Protein AF-A0A8B5WNU3-F1 (afdb_monomer_lite)

Sequence (80 aa):
MPVVERQDFGIDPTAVRETDHYQLEYIGGFVDKWDQLISWEDRAKGEGDFFLRVLREHGVERVLDVAAGTGFHSVRLIEE

Radius of gyration: 16.42 Å; chains: 1; bounding box: 36×31×42 Å

Structure (mmCIF, N/CA/C/O backbone):
data_AF-A0A8B5WNU3-F1
#
_entry.id   AF-A0A8B5WNU3-F1
#
loop_
_atom_site.group_PDB
_atom_site.id
_atom_site.type_symbol
_atom_site.label_atom_id
_atom_site.label_alt_id
_atom_site.label_comp_id
_atom_site.label_asym_id
_atom_site.label_entity_id
_atom_site.label_seq_id
_atom_site.pdbx_PDB_ins_code
_atom_site.Cartn_x
_atom_site.Cartn_y
_atom_site.Cartn_z
_atom_site.occupancy
_atom_site.B_iso_or_equiv
_atom_site.auth_seq_id
_atom_site.auth_comp_id
_atom_site.auth_asym_id
_atom_site.auth_atom_id
_atom_site.pdbx_PDB_model_num
ATOM 1 N N . MET A 1 1 ? 16.419 -6.405 -5.450 1.00 47.16 1 MET A N 1
ATOM 2 C CA . MET A 1 1 ? 15.822 -6.976 -6.678 1.00 47.16 1 MET A CA 1
ATOM 3 C C . MET A 1 1 ? 16.601 -6.444 -7.871 1.00 47.16 1 MET A C 1
ATOM 5 O O . MET A 1 1 ? 17.129 -5.341 -7.748 1.00 47.16 1 MET A O 1
ATOM 9 N N . PRO A 1 2 ? 16.763 -7.206 -8.965 1.00 51.19 2 PRO A N 1
ATOM 10 C CA . PRO A 1 2 ? 17.402 -6.683 -10.170 1.00 51.19 2 PRO A CA 1
ATOM 11 C C . PRO A 1 2 ? 16.597 -5.488 -10.699 1.00 51.19 2 PRO A C 1
ATOM 13 O O . PRO A 1 2 ? 15.372 -5.545 -10.767 1.00 51.19 2 PRO A O 1
ATOM 16 N N . VAL A 1 3 ? 17.283 -4.390 -11.012 1.00 54.91 3 VAL A N 1
ATOM 17 C CA . VAL A 1 3 ? 16.659 -3.154 -11.499 1.00 54.91 3 VAL A CA 1
ATOM 18 C C . VAL A 1 3 ? 16.423 -3.299 -12.997 1.00 54.91 3 VAL A C 1
ATOM 20 O O . VAL A 1 3 ? 17.375 -3.433 -13.763 1.00 54.91 3 VAL A O 1
ATOM 23 N N . VAL A 1 4 ? 15.159 -3.289 -13.410 1.00 63.75 4 VAL A N 1
ATOM 24 C CA . VAL A 1 4 ? 14.768 -3.338 -14.823 1.00 63.75 4 VAL A CA 1
ATOM 25 C C . VAL A 1 4 ? 14.435 -1.922 -15.282 1.00 63.75 4 VAL A C 1
ATOM 27 O O . VAL A 1 4 ? 13.517 -1.295 -14.760 1.00 63.75 4 VAL A O 1
ATOM 30 N N . GLU A 1 5 ? 15.212 -1.392 -16.230 1.00 62.66 5 GLU A N 1
ATOM 31 C CA . GLU A 1 5 ? 15.044 -0.016 -16.733 1.00 62.66 5 GLU A CA 1
ATOM 32 C C . GLU A 1 5 ? 13.958 0.112 -17.807 1.00 62.66 5 GLU A C 1
ATOM 34 O O . GLU A 1 5 ? 13.440 1.204 -18.044 1.00 62.66 5 GLU A O 1
ATOM 39 N N . ARG A 1 6 ? 13.613 -0.992 -18.477 1.00 64.12 6 ARG A N 1
ATOM 40 C CA . ARG A 1 6 ? 12.641 -1.010 -19.568 1.00 64.12 6 ARG A CA 1
ATOM 41 C C . ARG A 1 6 ? 11.879 -2.327 -19.583 1.00 64.12 6 ARG A C 1
ATOM 43 O O . ARG A 1 6 ? 12.477 -3.395 -19.541 1.00 64.12 6 ARG A O 1
ATOM 50 N N . GLN A 1 7 ? 10.563 -2.212 -19.687 1.00 63.28 7 GLN A N 1
ATOM 51 C CA . GLN A 1 7 ? 9.645 -3.334 -19.822 1.00 63.28 7 GLN A CA 1
ATOM 52 C C . GLN A 1 7 ? 9.848 -4.018 -21.188 1.00 63.28 7 GLN A C 1
ATOM 54 O O . GLN A 1 7 ? 9.841 -3.338 -22.219 1.00 63.28 7 GLN A O 1
ATOM 59 N N . ASP A 1 8 ? 10.039 -5.339 -21.200 1.00 68.81 8 ASP A N 1
ATOM 60 C CA . ASP A 1 8 ? 10.159 -6.149 -22.419 1.00 68.81 8 ASP A CA 1
ATOM 61 C C . ASP A 1 8 ? 9.418 -7.480 -22.240 1.00 68.81 8 ASP A C 1
ATOM 63 O O . ASP A 1 8 ? 9.838 -8.349 -21.476 1.00 68.81 8 ASP A O 1
ATOM 67 N N . PHE A 1 9 ? 8.287 -7.611 -22.933 1.00 70.19 9 PHE A N 1
ATOM 68 C CA . PHE A 1 9 ? 7.385 -8.766 -22.866 1.00 70.19 9 PHE A CA 1
ATOM 69 C C . PHE A 1 9 ? 7.314 -9.540 -24.182 1.00 70.19 9 PHE A C 1
ATOM 71 O O . PHE A 1 9 ? 6.438 -10.385 -24.371 1.00 70.19 9 PHE A O 1
ATOM 78 N N . GLY A 1 10 ? 8.231 -9.249 -25.110 1.00 71.56 10 GLY A N 1
ATOM 79 C CA . GLY A 1 10 ? 8.212 -9.838 -26.440 1.00 71.56 10 GLY A CA 1
ATOM 80 C C . GLY A 1 10 ? 6.950 -9.493 -27.244 1.00 71.56 10 GLY A C 1
ATOM 81 O O . GLY A 1 10 ? 6.290 -8.477 -27.032 1.00 71.56 10 GLY A O 1
ATOM 82 N N . ILE A 1 11 ? 6.649 -10.343 -28.227 1.00 73.38 11 ILE A N 1
ATOM 83 C CA . ILE A 1 11 ? 5.595 -10.149 -29.245 1.00 73.38 11 ILE A CA 1
ATOM 84 C C . ILE A 1 11 ? 4.197 -10.622 -28.811 1.00 73.38 11 ILE A C 1
ATOM 86 O O . ILE A 1 11 ? 3.214 -10.185 -29.404 1.00 73.38 11 ILE A O 1
ATOM 90 N N . ASP A 1 12 ? 4.099 -11.476 -27.789 1.00 75.38 12 ASP A N 1
ATOM 91 C CA . ASP A 1 12 ? 2.834 -11.878 -27.157 1.00 75.38 12 ASP A CA 1
ATOM 92 C C . ASP A 1 12 ? 2.963 -11.749 -25.628 1.00 75.38 12 ASP A C 1
ATOM 94 O O . ASP A 1 12 ? 3.354 -12.704 -24.949 1.00 75.38 12 ASP A O 1
ATOM 98 N N . PRO A 1 13 ? 2.631 -10.571 -25.071 1.00 65.75 13 PRO A N 1
ATOM 99 C CA . PRO A 1 13 ? 2.807 -10.274 -23.650 1.00 65.75 13 PRO A CA 1
ATOM 100 C C . PRO A 1 13 ? 1.981 -11.182 -22.735 1.00 65.75 13 PRO A C 1
ATOM 102 O O . PRO A 1 13 ? 2.320 -11.380 -21.575 1.00 65.75 13 PRO A O 1
ATOM 105 N N . THR A 1 14 ? 0.881 -11.741 -23.246 1.00 67.75 14 THR A N 1
ATOM 106 C CA . THR A 1 14 ? -0.056 -12.554 -22.456 1.00 67.75 14 THR A CA 1
ATOM 107 C C . THR A 1 14 ? 0.365 -14.020 -22.332 1.00 67.75 14 THR A C 1
ATOM 109 O O . THR A 1 14 ? -0.169 -14.755 -21.488 1.00 67.75 14 THR A O 1
ATOM 112 N N . ALA A 1 15 ? 1.325 -14.441 -23.161 1.00 69.81 15 ALA A N 1
ATOM 113 C CA . ALA A 1 15 ? 1.935 -15.763 -23.125 1.00 69.81 15 ALA A CA 1
ATOM 114 C C . ALA A 1 15 ? 3.042 -15.876 -22.063 1.00 69.81 15 ALA A C 1
ATOM 116 O O . ALA A 1 15 ? 3.373 -16.989 -21.648 1.00 69.81 15 ALA A O 1
ATOM 117 N N . VAL A 1 16 ? 3.587 -14.752 -21.583 1.00 62.84 16 VAL A N 1
ATOM 118 C CA . VAL A 1 16 ? 4.623 -14.741 -20.545 1.00 62.84 16 VAL A CA 1
ATOM 119 C C . VAL A 1 16 ? 3.961 -14.863 -19.171 1.00 62.84 16 VAL A C 1
ATOM 121 O O . VAL A 1 16 ? 3.467 -13.897 -18.601 1.00 62.84 16 VAL A O 1
ATOM 124 N N . ARG A 1 17 ? 3.875 -16.097 -18.665 1.00 60.66 17 ARG A N 1
ATOM 125 C CA . ARG A 1 17 ? 3.124 -16.450 -17.444 1.00 60.66 17 ARG A CA 1
ATOM 126 C C . ARG A 1 17 ? 3.989 -17.009 -16.318 1.00 60.66 17 ARG A C 1
ATOM 128 O O . ARG A 1 17 ? 3.483 -17.734 -15.461 1.00 60.66 17 ARG A O 1
ATOM 135 N N . GLU A 1 18 ? 5.286 -16.721 -16.322 1.00 71.31 18 GLU A N 1
ATOM 136 C CA . GLU A 1 18 ? 6.119 -17.072 -15.172 1.00 71.31 18 GLU A CA 1
ATOM 137 C C . GLU A 1 18 ? 5.665 -16.261 -13.954 1.00 71.31 18 GLU A C 1
ATOM 139 O O . GLU A 1 18 ? 5.387 -15.067 -14.060 1.00 71.31 18 GLU A O 1
ATOM 144 N N . THR A 1 19 ? 5.553 -16.914 -12.797 1.00 63.91 19 THR A N 1
ATOM 145 C CA . THR A 1 19 ? 4.996 -16.322 -11.567 1.00 63.91 19 THR A CA 1
ATOM 146 C C . THR A 1 19 ? 5.736 -15.080 -11.104 1.00 63.91 19 THR A C 1
ATOM 148 O O . THR A 1 19 ? 5.169 -14.270 -10.383 1.00 63.91 19 THR A O 1
ATOM 151 N N . ASP A 1 20 ? 6.978 -14.918 -11.544 1.00 66.25 20 ASP A N 1
ATOM 152 C CA . ASP A 1 20 ? 7.881 -13.865 -11.103 1.00 66.25 20 ASP A CA 1
ATOM 153 C C . ASP A 1 20 ? 7.902 -12.702 -12.118 1.00 66.25 20 ASP A C 1
ATOM 155 O O . ASP A 1 20 ? 8.508 -11.660 -11.877 1.00 66.25 20 ASP A O 1
ATOM 159 N N . HIS A 1 21 ? 7.199 -12.847 -13.251 1.00 68.75 21 HIS A N 1
ATOM 160 C CA . HIS A 1 21 ? 7.199 -11.896 -14.362 1.00 68.75 21 HIS A CA 1
ATOM 161 C C . HIS A 1 21 ? 6.605 -10.529 -13.995 1.00 68.75 21 HIS A C 1
ATOM 163 O O . HIS A 1 21 ? 7.097 -9.504 -14.467 1.00 68.75 21 HIS A O 1
ATOM 169 N N . TYR A 1 22 ? 5.632 -10.490 -13.076 1.00 66.31 22 TYR A N 1
ATOM 170 C CA . TYR A 1 22 ? 5.046 -9.238 -12.573 1.00 66.31 22 TYR A CA 1
ATOM 171 C C . TYR A 1 22 ? 6.093 -8.315 -11.925 1.00 66.31 22 TYR A C 1
ATOM 173 O O . TYR A 1 22 ? 5.923 -7.100 -11.867 1.00 66.31 22 TYR A O 1
ATOM 181 N N . GLN A 1 23 ? 7.213 -8.866 -11.447 1.00 66.50 23 GLN A N 1
ATOM 182 C CA . GLN A 1 23 ? 8.297 -8.068 -10.875 1.00 66.50 23 GLN A CA 1
ATOM 183 C C . GLN A 1 23 ? 9.024 -7.242 -11.942 1.00 66.50 23 GLN A C 1
ATOM 185 O O . GLN A 1 23 ? 9.620 -6.220 -11.619 1.00 66.50 23 GLN A O 1
ATOM 190 N N . LEU A 1 24 ? 8.955 -7.655 -13.210 1.00 66.38 24 LEU A N 1
ATOM 191 C CA . LEU A 1 24 ? 9.499 -6.916 -14.351 1.00 66.38 24 LEU A CA 1
ATOM 192 C C . LEU A 1 24 ? 8.532 -5.824 -14.843 1.00 66.38 24 LEU A C 1
ATOM 194 O O . LEU A 1 24 ? 8.959 -4.896 -15.528 1.00 66.38 24 LEU A O 1
ATOM 198 N N . GLU A 1 25 ? 7.246 -5.901 -14.475 1.00 63.94 25 GLU A N 1
ATOM 199 C CA . GLU A 1 25 ? 6.292 -4.784 -14.606 1.00 63.94 25 GLU A CA 1
ATOM 200 C C . GLU A 1 25 ? 6.615 -3.659 -13.612 1.00 63.94 25 GLU A C 1
ATOM 202 O O . GLU A 1 25 ? 6.355 -2.485 -13.880 1.00 63.94 25 GLU A O 1
ATOM 207 N N . TYR A 1 26 ? 7.241 -4.008 -12.486 1.00 62.59 26 TYR A N 1
ATOM 208 C CA . TYR A 1 26 ? 7.794 -3.056 -11.533 1.00 62.59 26 TYR A CA 1
ATOM 209 C C . TYR A 1 26 ? 9.091 -2.446 -12.080 1.00 62.59 26 TYR A C 1
ATOM 211 O O . TYR A 1 26 ? 10.197 -2.939 -11.859 1.00 62.59 26 TYR A O 1
ATOM 219 N N . ILE A 1 27 ? 8.969 -1.316 -12.779 1.00 64.25 27 ILE A N 1
ATOM 220 C CA . ILE A 1 27 ? 10.127 -0.500 -13.165 1.00 64.25 27 ILE A CA 1
ATOM 221 C C . ILE A 1 27 ? 10.713 0.115 -11.886 1.00 64.25 27 ILE A C 1
ATOM 223 O O . ILE A 1 27 ? 10.252 1.157 -11.415 1.00 64.25 27 ILE A O 1
ATOM 227 N N . GLY A 1 28 ? 11.724 -0.536 -11.305 1.00 60.00 28 GLY A N 1
ATOM 228 C CA . GLY A 1 28 ? 12.294 -0.163 -10.002 1.00 60.00 28 GLY A CA 1
ATOM 229 C C . GLY A 1 28 ? 12.708 1.309 -9.916 1.00 60.00 28 GLY A C 1
ATOM 230 O O . GLY A 1 28 ? 12.353 1.999 -8.968 1.00 60.00 28 GLY A O 1
ATOM 231 N N . GLY A 1 29 ? 13.328 1.849 -10.973 1.00 62.19 29 GLY A N 1
ATOM 232 C CA . GLY A 1 29 ? 13.730 3.260 -11.015 1.00 62.19 29 GLY A CA 1
ATOM 233 C C . GLY A 1 29 ? 12.569 4.268 -11.015 1.00 62.19 29 GLY A C 1
ATOM 234 O O . GLY A 1 29 ? 12.785 5.439 -10.706 1.00 62.19 29 GLY A O 1
ATOM 235 N N . PHE A 1 30 ? 11.349 3.848 -11.362 1.00 63.81 30 PHE A N 1
ATOM 236 C CA . PHE A 1 30 ? 10.151 4.686 -11.284 1.00 63.81 30 PHE A CA 1
ATOM 237 C C . PHE A 1 30 ? 9.566 4.687 -9.871 1.00 63.81 30 PHE A C 1
ATOM 239 O O . PHE A 1 30 ? 9.256 5.753 -9.348 1.00 63.81 30 PHE A O 1
ATOM 246 N N . VAL A 1 31 ? 9.477 3.513 -9.240 1.00 64.75 31 VAL A N 1
ATOM 247 C CA . VAL A 1 31 ? 8.954 3.367 -7.873 1.00 64.75 31 VAL A CA 1
ATOM 248 C C . VAL A 1 31 ? 9.889 4.018 -6.860 1.00 64.75 31 VAL A C 1
ATOM 250 O O . VAL A 1 31 ? 9.425 4.801 -6.040 1.00 64.75 31 VAL A O 1
ATOM 253 N N . ASP A 1 32 ? 11.201 3.812 -6.986 1.00 64.50 32 ASP A N 1
ATOM 254 C CA . ASP A 1 32 ? 12.187 4.440 -6.101 1.00 64.50 32 ASP A CA 1
ATOM 255 C C . ASP A 1 32 ? 12.159 5.972 -6.215 1.00 64.50 32 ASP A C 1
ATOM 257 O O . ASP A 1 32 ? 12.281 6.683 -5.218 1.00 64.50 32 ASP A O 1
ATOM 261 N N . LYS A 1 33 ? 11.952 6.509 -7.427 1.00 63.97 33 LYS A N 1
ATOM 262 C CA . LYS A 1 33 ? 11.760 7.954 -7.626 1.00 63.97 33 LYS A CA 1
ATOM 263 C C . LYS A 1 33 ? 10.432 8.441 -7.061 1.00 63.97 33 LYS A C 1
ATOM 265 O O . LYS A 1 33 ? 10.384 9.551 -6.549 1.00 63.97 33 LYS A O 1
ATOM 270 N N . TRP A 1 34 ? 9.368 7.650 -7.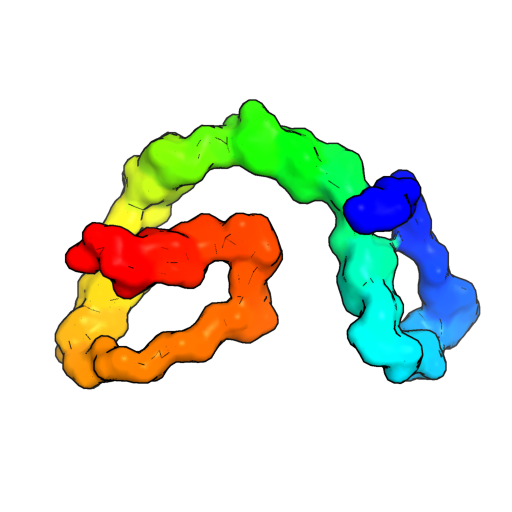152 1.00 65.06 34 TRP A N 1
ATOM 271 C CA . TRP A 1 34 ? 8.065 8.011 -6.602 1.00 65.06 34 TRP A CA 1
ATOM 272 C C . TRP A 1 34 ? 8.097 8.043 -5.069 1.00 65.06 34 TRP A C 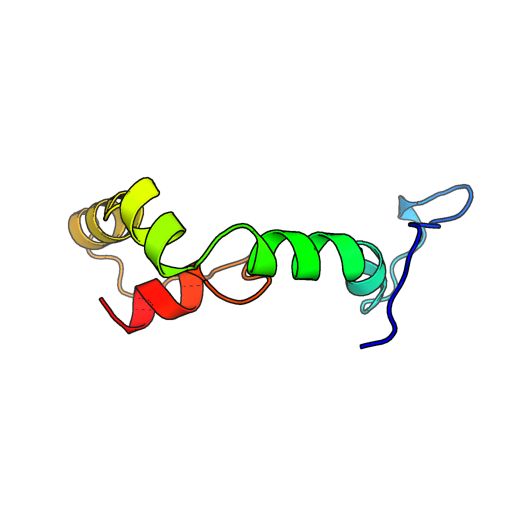1
ATOM 274 O O . TRP A 1 34 ? 7.637 9.022 -4.488 1.00 65.06 34 TRP A O 1
ATOM 284 N N . ASP A 1 35 ? 8.717 7.053 -4.421 1.00 61.56 35 ASP A N 1
ATOM 285 C CA . ASP A 1 35 ? 8.929 7.040 -2.965 1.00 61.56 35 ASP A CA 1
ATOM 286 C C . ASP A 1 35 ? 9.865 8.180 -2.513 1.00 61.56 35 ASP A C 1
ATOM 288 O O . ASP A 1 35 ? 9.650 8.775 -1.460 1.00 61.56 35 ASP A O 1
ATOM 292 N N . GLN A 1 36 ? 10.867 8.559 -3.319 1.00 60.12 36 GLN A N 1
ATOM 293 C CA . GLN A 1 36 ? 11.713 9.732 -3.036 1.00 60.12 36 GLN A CA 1
ATOM 294 C C . GLN A 1 36 ? 10.993 11.076 -3.230 1.00 60.12 36 GLN A C 1
ATOM 296 O O . GLN A 1 36 ? 11.388 12.069 -2.620 1.00 60.12 36 GLN A O 1
ATOM 301 N N . LEU A 1 37 ? 9.973 11.137 -4.092 1.00 57.50 37 LEU A N 1
ATOM 302 C CA . LEU A 1 37 ? 9.231 12.363 -4.407 1.00 57.50 37 LEU A CA 1
ATOM 303 C C . LEU A 1 37 ? 7.956 12.532 -3.571 1.00 57.50 37 LEU A C 1
ATOM 305 O O . LEU A 1 37 ? 7.466 13.654 -3.453 1.00 57.50 37 LEU A O 1
ATOM 309 N N . ILE A 1 38 ? 7.423 11.454 -2.990 1.00 62.62 38 ILE A N 1
ATOM 310 C CA . ILE A 1 38 ? 6.225 11.473 -2.152 1.00 62.62 38 ILE A CA 1
ATOM 311 C C . ILE A 1 38 ? 6.558 10.844 -0.798 1.00 62.62 38 ILE A C 1
ATOM 313 O O . ILE A 1 38 ? 6.491 9.629 -0.627 1.00 62.62 38 ILE A O 1
ATOM 317 N N . SER A 1 39 ? 6.868 11.689 0.188 1.00 81.19 39 SER A N 1
ATOM 318 C CA . SER A 1 39 ? 6.930 11.262 1.588 1.00 81.19 39 SER A CA 1
ATOM 319 C C . SER A 1 39 ? 5.626 10.557 1.964 1.00 81.19 39 SER A C 1
ATOM 321 O O . SER A 1 39 ? 4.539 11.084 1.709 1.00 81.19 39 SER A O 1
ATOM 323 N N . TRP A 1 40 ? 5.711 9.382 2.596 1.00 82.94 40 TRP A N 1
ATOM 324 C CA . TRP A 1 40 ? 4.533 8.677 3.117 1.00 82.94 40 TRP A CA 1
ATOM 325 C C . TRP A 1 40 ? 3.706 9.570 4.050 1.00 82.94 40 TRP A C 1
ATOM 327 O O . TRP A 1 40 ? 2.483 9.474 4.064 1.00 82.94 40 TRP A O 1
ATOM 337 N N . GLU A 1 41 ? 4.352 10.493 4.766 1.00 82.94 41 GLU A N 1
ATOM 338 C CA . GLU A 1 41 ? 3.673 11.473 5.612 1.00 82.94 41 GLU A CA 1
ATOM 339 C C . GLU A 1 41 ? 2.832 12.459 4.787 1.00 82.94 41 GLU A C 1
ATOM 341 O O . GLU A 1 41 ? 1.675 12.725 5.114 1.00 82.94 41 GLU A O 1
ATOM 346 N N . ASP A 1 42 ? 3.377 12.976 3.685 1.00 83.62 42 ASP A N 1
ATOM 347 C CA . ASP A 1 42 ? 2.657 13.902 2.804 1.00 83.62 42 ASP A CA 1
ATOM 348 C C . ASP A 1 42 ? 1.534 13.188 2.048 1.00 83.62 42 ASP A C 1
ATOM 350 O O . ASP A 1 42 ? 0.446 13.741 1.878 1.00 83.62 42 ASP A O 1
ATOM 354 N N . ARG A 1 43 ? 1.755 11.924 1.669 1.00 84.56 43 ARG A N 1
ATOM 355 C CA . ARG A 1 43 ? 0.713 11.064 1.102 1.00 84.56 43 ARG A CA 1
ATOM 356 C C . ARG A 1 43 ? -0.412 10.808 2.100 1.00 84.56 43 ARG A C 1
ATOM 358 O O . ARG A 1 43 ? -1.576 10.943 1.739 1.00 84.56 43 ARG A O 1
ATOM 365 N N . ALA A 1 44 ? -0.080 10.499 3.352 1.00 86.50 44 ALA A N 1
ATOM 366 C CA . ALA A 1 44 ? -1.061 10.306 4.415 1.00 86.50 44 ALA A CA 1
ATOM 367 C C . ALA A 1 44 ? -1.865 11.588 4.683 1.00 86.50 44 ALA A C 1
ATOM 369 O O . ALA A 1 44 ? -3.084 11.521 4.816 1.00 86.50 44 ALA A O 1
ATOM 370 N N . LYS A 1 45 ? -1.220 12.764 4.679 1.00 86.31 45 LYS A N 1
ATOM 371 C CA . LYS A 1 45 ? -1.908 14.065 4.789 1.00 86.31 45 LYS A CA 1
ATOM 372 C C . LYS A 1 45 ? -2.829 14.340 3.598 1.00 86.31 45 LYS A C 1
ATOM 374 O O . LYS A 1 45 ? -3.913 14.881 3.791 1.00 86.31 45 LYS A O 1
ATOM 379 N N . GLY A 1 46 ? -2.397 13.993 2.386 1.00 85.44 46 GLY A N 1
ATOM 380 C CA . GLY A 1 46 ? -3.169 14.204 1.161 1.00 85.44 46 GLY A CA 1
ATOM 381 C C . GLY A 1 46 ? -4.377 13.274 1.027 1.00 85.44 46 GLY A C 1
ATOM 382 O O . GLY A 1 46 ? -5.454 13.726 0.648 1.00 85.44 46 GLY A O 1
ATOM 383 N N . GLU A 1 47 ? -4.215 11.987 1.346 1.00 85.62 47 GLU A N 1
ATOM 384 C CA . GLU A 1 47 ? -5.290 10.987 1.275 1.00 85.62 47 GLU A CA 1
ATOM 385 C C . GLU A 1 47 ? -6.198 10.989 2.521 1.00 85.62 47 GLU A C 1
ATOM 387 O O . GLU A 1 47 ? -7.361 10.581 2.445 1.00 85.62 47 GLU A O 1
ATOM 392 N N . GLY A 1 48 ? -5.698 11.464 3.666 1.00 88.00 48 GLY A N 1
ATOM 393 C CA . GLY A 1 48 ? -6.444 11.542 4.919 1.00 88.00 48 GLY A CA 1
ATOM 394 C C . GLY A 1 48 ? -6.847 10.169 5.462 1.00 88.00 48 GLY A C 1
ATOM 395 O O . GLY A 1 48 ? -6.100 9.197 5.378 1.00 88.00 48 GLY A O 1
ATOM 396 N N . ASP A 1 49 ? -8.039 10.069 6.042 1.00 90.12 49 ASP A N 1
ATOM 397 C CA . ASP A 1 49 ? -8.559 8.864 6.703 1.00 90.12 49 ASP A CA 1
ATOM 398 C C . ASP A 1 49 ? -9.631 8.123 5.888 1.00 90.12 49 ASP A C 1
ATOM 400 O O . ASP A 1 49 ? -10.296 7.230 6.412 1.00 90.12 49 ASP A O 1
ATOM 404 N N . PHE A 1 50 ? -9.806 8.464 4.606 1.00 90.88 50 PHE A N 1
ATOM 405 C CA . PHE A 1 50 ? -10.929 7.993 3.789 1.00 90.88 50 PHE A CA 1
ATOM 406 C C . PHE A 1 50 ? -11.132 6.471 3.851 1.00 90.88 50 PHE A C 1
ATOM 408 O O . PHE A 1 50 ? -12.228 6.010 4.174 1.00 90.88 50 PHE A O 1
ATOM 415 N N . PHE A 1 51 ? -10.079 5.692 3.578 1.00 89.94 51 PHE A N 1
ATOM 416 C CA . PHE A 1 51 ? -10.160 4.230 3.548 1.00 89.94 51 PHE A CA 1
ATOM 417 C C . PHE A 1 51 ? -10.451 3.638 4.930 1.00 89.94 51 PHE A C 1
ATOM 419 O O . PHE A 1 51 ? -11.340 2.799 5.062 1.00 89.94 51 PHE A O 1
ATOM 426 N N . LEU A 1 52 ? -9.752 4.108 5.967 1.00 90.31 52 LEU A N 1
ATOM 427 C CA . LEU A 1 52 ? -9.953 3.662 7.350 1.00 90.31 52 LEU A CA 1
ATOM 428 C C . LEU A 1 52 ? -11.377 3.941 7.824 1.00 90.31 52 LEU A C 1
ATOM 430 O O . LEU A 1 52 ? -12.019 3.061 8.394 1.00 90.31 52 LEU A O 1
ATOM 434 N N . ARG A 1 53 ? -11.897 5.139 7.545 1.00 93.69 53 ARG A N 1
ATOM 435 C CA . ARG A 1 53 ? -13.266 5.516 7.896 1.00 93.69 53 ARG A CA 1
ATOM 436 C C . ARG A 1 53 ? -14.282 4.593 7.231 1.00 93.69 53 ARG A C 1
ATOM 438 O O . ARG A 1 53 ? -15.117 4.030 7.929 1.00 93.69 53 ARG A O 1
ATOM 445 N N . VAL A 1 54 ? -14.178 4.385 5.918 1.00 94.75 54 VAL A N 1
ATOM 446 C CA . VAL A 1 54 ? -15.111 3.520 5.174 1.00 94.75 54 VAL A CA 1
ATOM 447 C C . VAL A 1 54 ? -15.085 2.086 5.707 1.00 94.75 54 VAL A C 1
ATOM 449 O O . VAL A 1 54 ? -16.141 1.490 5.917 1.00 94.75 54 VAL A O 1
ATOM 452 N N . LEU A 1 55 ? -13.898 1.530 5.964 1.00 94.50 55 LEU A N 1
ATOM 453 C CA . LEU A 1 55 ? -13.752 0.170 6.489 1.00 94.50 55 LEU A CA 1
ATOM 454 C C . LEU A 1 55 ? -14.342 0.033 7.900 1.00 9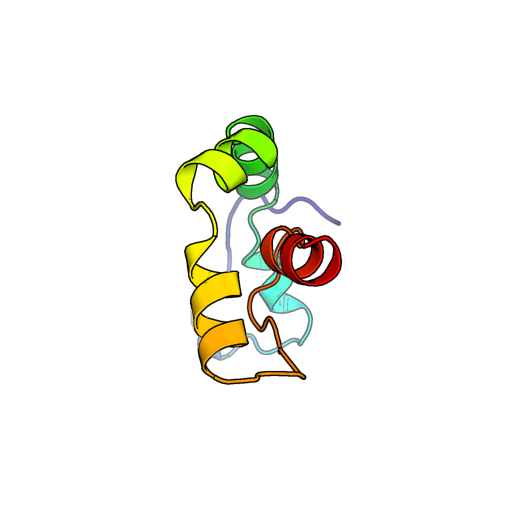4.50 55 LEU A C 1
ATOM 456 O O . LEU A 1 55 ? -15.056 -0.933 8.177 1.00 94.50 55 LEU A O 1
ATOM 460 N N . ARG A 1 56 ? -14.105 1.019 8.773 1.00 92.62 56 ARG A N 1
ATOM 461 C CA . ARG A 1 56 ? -14.654 1.057 10.139 1.00 92.62 56 ARG A CA 1
ATOM 462 C C . ARG A 1 56 ? -16.167 1.201 10.153 1.00 92.62 56 ARG A C 1
ATOM 464 O O . ARG A 1 56 ? -16.827 0.497 10.910 1.00 92.62 56 ARG A O 1
ATOM 471 N N . GLU A 1 57 ? -16.720 2.063 9.302 1.00 96.62 57 GLU A N 1
ATOM 472 C CA . GLU A 1 57 ? -18.171 2.243 9.159 1.00 96.62 57 GLU A CA 1
ATOM 473 C C . GLU A 1 57 ? -18.883 0.937 8.777 1.00 96.62 57 GLU A C 1
ATOM 475 O O . GLU A 1 57 ? -20.020 0.712 9.186 1.00 96.62 57 GLU A O 1
ATOM 480 N N . HIS A 1 58 ? -18.200 0.050 8.050 1.00 96.69 58 HIS A N 1
ATOM 481 C CA . HIS A 1 58 ? -18.718 -1.263 7.660 1.00 96.69 58 HIS A CA 1
ATOM 482 C C . HIS A 1 58 ? -18.307 -2.399 8.614 1.00 96.69 58 HIS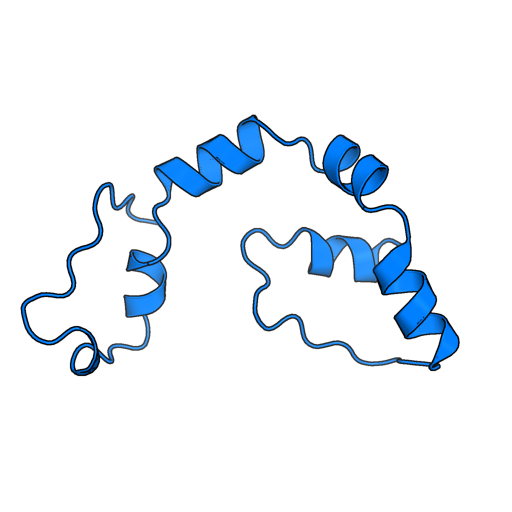 A C 1
ATOM 484 O O . HIS A 1 58 ? -18.644 -3.554 8.355 1.00 96.69 58 HIS A O 1
ATOM 490 N N . GLY A 1 59 ? -17.594 -2.100 9.706 1.00 95.88 59 GLY A N 1
ATOM 491 C CA . GLY A 1 59 ? -17.152 -3.098 10.685 1.00 95.88 59 GLY A CA 1
ATOM 492 C C . GLY A 1 59 ? -16.192 -4.143 10.111 1.00 95.88 59 GLY A C 1
ATOM 493 O O . GLY A 1 59 ? -16.239 -5.306 10.505 1.00 95.88 59 GLY A O 1
ATOM 494 N N . VAL A 1 60 ? -15.359 -3.764 9.138 1.00 96.44 60 VAL A N 1
ATOM 495 C CA . VAL A 1 60 ? -14.438 -4.699 8.481 1.00 96.44 60 VAL A CA 1
ATOM 496 C C . VAL A 1 60 ? -13.291 -5.068 9.423 1.00 96.44 60 VAL A C 1
ATOM 498 O O . VAL A 1 60 ? -12.535 -4.207 9.858 1.00 96.44 60 VAL A O 1
ATOM 501 N N . GLU A 1 61 ? -13.122 -6.365 9.681 1.00 93.69 61 GLU A N 1
ATOM 502 C CA . GLU A 1 61 ? -12.031 -6.896 10.517 1.00 93.69 61 GLU A CA 1
ATOM 503 C C . GLU A 1 61 ? -10.874 -7.497 9.704 1.00 93.69 61 GLU A C 1
ATOM 505 O O . GLU A 1 61 ? -9.782 -7.712 10.225 1.00 93.69 61 GLU A O 1
ATOM 510 N N . ARG A 1 62 ? -11.114 -7.834 8.430 1.00 94.56 62 ARG A N 1
ATOM 511 C CA . ARG A 1 62 ? -10.145 -8.522 7.565 1.00 94.56 62 ARG A CA 1
ATOM 512 C C . ARG A 1 62 ? -10.053 -7.813 6.224 1.00 94.56 62 ARG A C 1
ATOM 514 O O . ARG A 1 62 ? -11.044 -7.739 5.501 1.00 94.56 62 ARG A O 1
ATOM 521 N N . VAL A 1 63 ? -8.859 -7.335 5.892 1.00 94.25 63 VAL A N 1
ATOM 522 C CA . VAL A 1 63 ? -8.574 -6.592 4.660 1.00 94.25 63 VAL A CA 1
ATOM 523 C C . VAL A 1 63 ? -7.479 -7.314 3.881 1.00 94.25 63 VAL A C 1
ATOM 525 O O . VAL A 1 63 ? -6.503 -7.778 4.467 1.00 94.25 63 VAL A O 1
ATOM 528 N N . LEU A 1 64 ? -7.653 -7.420 2.562 1.00 94.75 64 LEU A N 1
ATOM 529 C CA . LEU A 1 64 ? -6.639 -7.924 1.639 1.00 94.75 64 LEU A CA 1
ATOM 530 C C . LEU A 1 64 ? -6.210 -6.791 0.708 1.00 94.75 64 LEU A C 1
ATOM 532 O O . LEU A 1 64 ? -6.996 -6.339 -0.124 1.00 94.75 64 LEU A O 1
ATOM 536 N N . ASP A 1 65 ? -4.956 -6.371 0.834 1.00 93.31 65 ASP A N 1
ATOM 537 C CA . ASP A 1 65 ? -4.324 -5.429 -0.084 1.00 93.31 65 ASP A CA 1
ATOM 538 C C . ASP A 1 65 ? -3.719 -6.195 -1.269 1.00 93.31 65 ASP A C 1
ATOM 540 O O . ASP A 1 65 ? -2.625 -6.754 -1.196 1.00 93.31 65 ASP A O 1
ATOM 544 N N . VAL A 1 66 ? -4.476 -6.271 -2.365 1.00 92.75 66 VAL A N 1
ATOM 545 C CA . VAL A 1 66 ? -4.064 -6.987 -3.585 1.00 92.75 66 VAL A CA 1
ATOM 546 C C . VAL A 1 66 ? -3.016 -6.230 -4.408 1.00 92.75 66 VAL A C 1
ATOM 548 O O . VAL A 1 66 ? -2.473 -6.794 -5.354 1.00 92.75 66 VAL A O 1
ATOM 551 N N . ALA A 1 67 ? -2.731 -4.969 -4.067 1.00 86.88 67 ALA A N 1
ATOM 552 C CA . ALA A 1 67 ? -1.828 -4.086 -4.801 1.00 86.88 67 ALA A CA 1
ATOM 553 C C . ALA A 1 67 ? -0.860 -3.374 -3.842 1.00 86.88 67 ALA A C 1
ATOM 555 O O . ALA A 1 67 ? -0.608 -2.176 -3.969 1.00 86.88 67 ALA A O 1
ATOM 556 N N . ALA A 1 68 ? -0.307 -4.135 -2.893 1.00 86.88 68 ALA A N 1
ATOM 557 C CA . ALA A 1 68 ? 0.433 -3.581 -1.763 1.00 86.88 68 ALA A CA 1
ATOM 558 C C . ALA A 1 68 ? 1.650 -2.733 -2.162 1.00 86.88 68 ALA A C 1
ATOM 560 O O . ALA A 1 68 ? 1.995 -1.789 -1.453 1.00 86.88 68 ALA A O 1
ATOM 561 N N . GLY A 1 69 ? 2.300 -3.028 -3.293 1.00 84.94 69 GLY A N 1
ATOM 562 C CA . GLY A 1 69 ? 3.497 -2.315 -3.738 1.00 84.94 69 GLY A CA 1
ATOM 563 C C . GLY A 1 69 ? 4.561 -2.224 -2.643 1.00 84.94 69 GLY A C 1
ATOM 564 O O . GLY A 1 69 ? 4.983 -3.251 -2.120 1.00 84.94 69 GLY A O 1
ATOM 565 N N . THR A 1 70 ? 4.984 -1.007 -2.285 1.00 83.25 70 THR A N 1
ATOM 566 C CA . THR A 1 70 ? 5.946 -0.765 -1.188 1.00 83.25 70 THR A CA 1
ATOM 567 C C . THR A 1 70 ? 5.323 -0.849 0.212 1.00 83.25 70 THR A C 1
ATOM 569 O O . THR A 1 70 ? 6.036 -0.775 1.209 1.00 83.25 70 THR A O 1
ATOM 572 N N . GLY A 1 71 ? 4.007 -1.055 0.310 1.00 87.19 71 GLY A N 1
ATOM 573 C CA . GLY A 1 71 ? 3.301 -1.386 1.548 1.00 87.19 71 GLY A CA 1
ATOM 574 C C . GLY A 1 71 ? 2.583 -0.223 2.229 1.00 87.19 71 GLY A C 1
ATOM 575 O O . GLY A 1 71 ? 2.008 -0.439 3.290 1.00 87.19 71 GLY A O 1
ATOM 576 N N . PHE A 1 72 ? 2.564 0.980 1.644 1.00 89.31 72 PHE A N 1
ATOM 577 C CA . PHE A 1 72 ? 1.998 2.188 2.269 1.00 89.31 72 PHE A CA 1
ATOM 578 C C . PHE A 1 72 ? 0.600 1.982 2.892 1.00 89.31 72 PHE A C 1
ATOM 580 O O . PHE A 1 72 ? 0.401 2.262 4.075 1.00 89.31 72 PHE A O 1
ATOM 587 N N . HIS A 1 73 ? -0.368 1.461 2.127 1.00 90.94 73 HIS A N 1
ATOM 588 C CA . HIS A 1 73 ? -1.732 1.246 2.629 1.00 90.94 73 HIS A CA 1
ATOM 589 C C . HIS A 1 73 ? -1.797 0.124 3.664 1.00 90.94 73 HIS A C 1
ATOM 591 O O . HIS A 1 73 ? -2.463 0.267 4.687 1.00 90.94 73 HIS A O 1
ATOM 597 N N . SER A 1 74 ? -1.078 -0.971 3.418 1.00 92.19 74 SER A N 1
ATOM 598 C CA . SER A 1 74 ? -0.989 -2.099 4.343 1.00 92.19 74 SER A CA 1
ATOM 599 C C . SER A 1 74 ? -0.434 -1.687 5.713 1.00 92.19 74 SER A C 1
ATOM 601 O O . SER A 1 74 ? -0.983 -2.094 6.732 1.00 92.19 74 SER A O 1
ATOM 603 N N . VAL A 1 75 ? 0.608 -0.848 5.752 1.00 91.31 75 VAL A N 1
ATOM 604 C CA . VAL A 1 75 ? 1.178 -0.316 7.002 1.00 91.31 75 VAL A CA 1
ATOM 605 C C . VAL A 1 75 ? 0.175 0.594 7.707 1.00 91.31 75 VAL A C 1
ATOM 607 O O . VAL A 1 75 ? -0.116 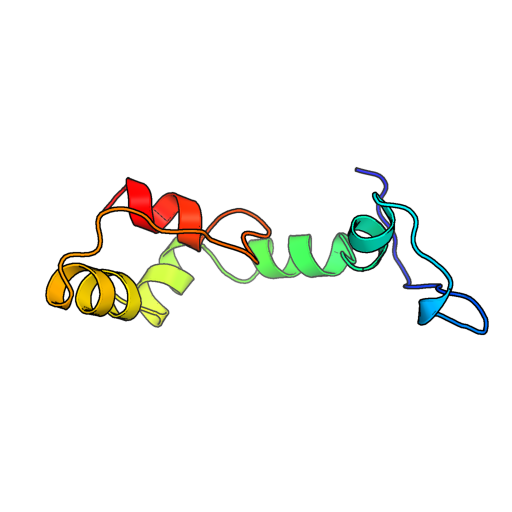0.386 8.883 1.00 91.31 75 VAL A O 1
ATOM 610 N N . ARG A 1 76 ? -0.438 1.539 6.985 1.00 90.06 76 ARG A N 1
ATOM 611 C CA . ARG A 1 76 ? -1.425 2.451 7.580 1.00 90.06 76 ARG A CA 1
ATOM 612 C C . ARG A 1 76 ? -2.638 1.754 8.187 1.00 90.06 76 ARG A C 1
ATOM 614 O O . ARG A 1 76 ? -3.134 2.200 9.211 1.00 90.06 76 ARG A O 1
ATOM 621 N N . LEU A 1 77 ? -3.107 0.665 7.582 1.00 90.19 77 LEU A N 1
ATOM 622 C CA . LEU A 1 77 ? -4.220 -0.125 8.121 1.00 90.19 77 LEU A CA 1
ATOM 62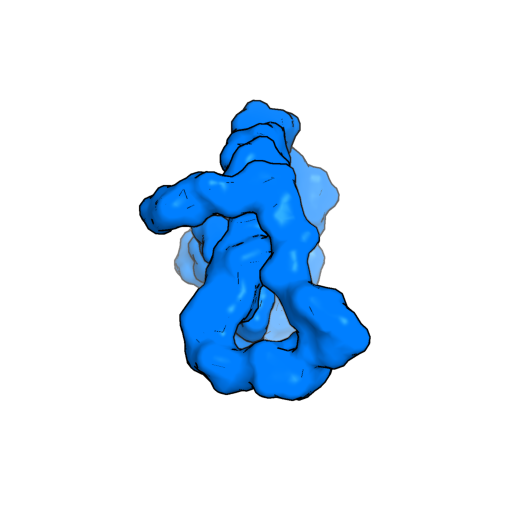3 C C . LEU A 1 77 ? -3.886 -0.837 9.441 1.00 90.19 77 LEU A C 1
ATOM 625 O O . LEU A 1 77 ? -4.804 -1.244 10.148 1.00 90.19 77 LEU A O 1
ATOM 629 N N . ILE A 1 78 ? -2.602 -1.028 9.752 1.00 87.50 78 ILE A N 1
ATOM 630 C CA . ILE A 1 78 ? -2.138 -1.641 11.003 1.00 87.50 78 ILE A CA 1
ATOM 631 C C . ILE A 1 78 ? -1.890 -0.574 12.072 1.00 87.50 78 ILE A C 1
ATOM 633 O O . ILE A 1 78 ? -2.163 -0.812 13.247 1.00 87.50 78 ILE A O 1
ATOM 637 N N . GLU A 1 79 ? -1.329 0.568 11.677 1.00 84.12 79 GLU A N 1
ATOM 638 C CA . GLU A 1 79 ? -0.907 1.621 12.605 1.00 84.12 79 GLU A CA 1
ATOM 639 C C . GLU A 1 79 ? -2.058 2.492 13.125 1.00 84.12 79 GLU A C 1
ATOM 641 O O . GLU A 1 79 ? -1.938 3.039 14.224 1.00 84.12 79 GLU A O 1
ATOM 646 N N . GLU A 1 80 ? -3.156 2.623 12.371 1.00 73.31 80 GLU A N 1
ATOM 647 C CA . GLU A 1 80 ? -4.269 3.530 12.696 1.00 73.31 80 GLU A CA 1
ATOM 648 C C . GLU A 1 80 ? -5.571 2.854 13.102 1.00 73.31 80 GLU A C 1
ATOM 650 O O . GLU A 1 80 ? -6.131 3.313 14.128 1.00 73.31 80 GLU A O 1
#

Secondary structure (DSSP, 8-state):
-PPPSS----S-TTT---TTTHHHHS-HHHHHHHHHHS-HHHHHHHHTTHHHHHHHHTT------TT-TTSHHHHHHHH-

pLDDT: mean 77.38, std 13.58, range [47.16, 96.69]

Foldseek 3Di:
DDAAQDQDCPDDNPPPDDPCNVVSVCNVVVVVVVCVVDPLVNVCVVVPCVVVVVCVVVVNPDDDDPPCVVNSVVVVNVPD